Protein AF-A0A6V7L7Y7-F1 (afdb_monomer)

Structure (mmCIF, N/CA/C/O backbone):
data_AF-A0A6V7L7Y7-F1
#
_entry.id   AF-A0A6V7L7Y7-F1
#
loop_
_atom_site.group_PDB
_atom_site.id
_atom_site.type_symbol
_atom_site.label_atom_id
_atom_site.label_alt_id
_atom_site.label_comp_id
_atom_site.label_asym_id
_atom_site.label_entity_id
_atom_site.label_seq_id
_atom_site.pdbx_PDB_ins_code
_atom_site.Cartn_x
_atom_site.Cartn_y
_atom_site.Cartn_z
_atom_site.occupancy
_atom_site.B_iso_or_equiv
_atom_site.auth_seq_id
_atom_site.auth_comp_id
_atom_site.auth_asym_id
_atom_site.auth_atom_id
_atom_site.pdbx_PDB_model_num
ATOM 1 N N . LEU A 1 1 ? -17.760 -1.945 15.321 1.00 56.94 1 LEU A N 1
ATOM 2 C CA . LEU A 1 1 ? -17.376 -0.821 14.437 1.00 56.94 1 LEU A CA 1
ATOM 3 C C . LEU A 1 1 ? -16.344 -1.188 13.354 1.00 56.94 1 LEU A C 1
ATOM 5 O O . LEU A 1 1 ? -16.635 -0.850 12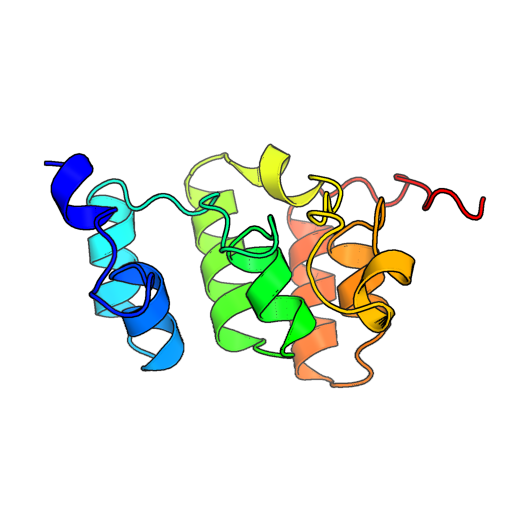.212 1.00 56.94 1 LEU A O 1
ATOM 9 N N . PRO A 1 2 ? -15.243 -1.937 13.598 1.00 63.50 2 PRO A N 1
ATOM 10 C CA . PRO A 1 2 ? -14.235 -2.204 12.548 1.00 63.50 2 PRO A CA 1
ATOM 11 C C . PRO A 1 2 ? -14.769 -3.000 11.343 1.00 63.50 2 PRO A C 1
ATOM 13 O O . PRO A 1 2 ? -14.318 -2.821 10.216 1.00 63.50 2 PRO A O 1
ATOM 16 N N . LYS A 1 3 ? -15.808 -3.826 11.545 1.00 71.56 3 LYS A N 1
ATOM 17 C CA . LYS A 1 3 ? -16.502 -4.543 10.458 1.00 71.56 3 LYS A CA 1
ATOM 18 C C . LYS A 1 3 ? -17.122 -3.620 9.399 1.00 71.56 3 LYS A C 1
ATOM 20 O O . LYS A 1 3 ? -17.201 -4.021 8.247 1.00 71.56 3 LYS A O 1
ATOM 25 N N . ALA A 1 4 ? -17.582 -2.427 9.783 1.00 81.19 4 ALA A N 1
ATOM 26 C CA . ALA A 1 4 ? -18.219 -1.494 8.852 1.00 81.19 4 ALA A CA 1
ATOM 27 C C . ALA A 1 4 ? -17.182 -0.708 8.036 1.00 81.19 4 ALA A C 1
ATOM 29 O O . ALA A 1 4 ? -17.361 -0.525 6.839 1.00 81.19 4 ALA A O 1
ATOM 30 N N . VAL A 1 5 ? -16.074 -0.300 8.666 1.00 87.00 5 VAL A N 1
ATOM 31 C CA . VAL A 1 5 ? -14.969 0.418 8.003 1.00 87.00 5 VAL A CA 1
ATOM 32 C C . VAL A 1 5 ? -14.278 -0.449 6.948 1.00 87.00 5 VAL A C 1
ATOM 34 O O . VAL A 1 5 ? -13.908 0.045 5.885 1.00 87.00 5 VAL A O 1
ATOM 37 N N . ASN A 1 6 ? -14.164 -1.750 7.219 1.00 86.75 6 ASN A N 1
ATOM 38 C CA . ASN A 1 6 ? -13.538 -2.721 6.320 1.00 86.75 6 ASN A CA 1
ATOM 39 C C . ASN A 1 6 ? -14.518 -3.395 5.352 1.00 86.75 6 ASN A C 1
ATOM 41 O O . ASN A 1 6 ? -14.133 -4.315 4.629 1.00 86.75 6 ASN A O 1
ATOM 45 N N . ALA A 1 7 ? -15.779 -2.953 5.328 1.00 87.94 7 ALA A N 1
ATOM 46 C CA . ALA A 1 7 ? -16.746 -3.430 4.355 1.00 87.94 7 ALA A CA 1
ATOM 47 C C . ALA A 1 7 ? -16.333 -3.019 2.934 1.00 87.94 7 ALA A C 1
ATOM 49 O O . ALA A 1 7 ? -15.746 -1.957 2.709 1.00 87.94 7 ALA A O 1
ATOM 50 N N . VAL A 1 8 ? -16.661 -3.879 1.974 1.00 88.00 8 VAL A N 1
ATOM 51 C CA . VAL A 1 8 ? -16.437 -3.625 0.552 1.00 88.00 8 VAL A CA 1
ATOM 52 C C . VAL A 1 8 ? -17.727 -3.167 -0.118 1.00 88.00 8 VAL A C 1
ATOM 54 O O . VAL A 1 8 ? -18.816 -3.623 0.233 1.00 88.00 8 VAL A O 1
ATOM 57 N N . ASP A 1 9 ? -17.607 -2.264 -1.088 1.00 87.25 9 ASP A N 1
ATOM 58 C CA . ASP A 1 9 ? -18.711 -1.883 -1.962 1.00 87.25 9 ASP A CA 1
ATOM 59 C C . ASP A 1 9 ? -19.070 -3.022 -2.937 1.00 87.25 9 ASP A C 1
ATOM 61 O O . ASP A 1 9 ? -18.424 -4.070 -2.999 1.00 87.25 9 ASP A O 1
ATOM 65 N N . HIS A 1 10 ? -20.093 -2.805 -3.762 1.00 86.50 10 HIS A N 1
ATOM 66 C CA . HIS A 1 10 ? -20.519 -3.760 -4.792 1.00 86.50 10 HIS A CA 1
ATOM 67 C C . HIS A 1 10 ? -19.458 -4.026 -5.884 1.00 86.50 10 HIS A C 1
ATOM 69 O O . HIS A 1 10 ? -19.663 -4.880 -6.743 1.00 86.50 10 HIS A O 1
ATOM 75 N N . LYS A 1 11 ? -18.343 -3.281 -5.895 1.00 81.12 11 LYS A N 1
ATOM 76 C CA . LYS A 1 11 ? -17.176 -3.500 -6.762 1.00 81.12 11 LYS A CA 1
ATOM 77 C C . LYS A 1 11 ? -16.015 -4.161 -6.010 1.00 81.12 11 LYS A C 1
ATOM 79 O O . LYS A 1 11 ? -14.924 -4.252 -6.566 1.00 81.12 11 LYS A O 1
ATOM 84 N N . GLY A 1 12 ? -16.223 -4.590 -4.765 1.00 83.50 12 GLY A N 1
ATOM 85 C CA . GLY A 1 12 ? -15.188 -5.192 -3.931 1.00 83.50 12 GLY A CA 1
ATOM 86 C C . GLY A 1 12 ? -14.193 -4.188 -3.344 1.00 83.50 12 GLY A C 1
ATOM 87 O O . GLY A 1 12 ? -13.140 -4.609 -2.877 1.00 83.50 12 GLY A O 1
ATOM 88 N N . ARG A 1 13 ? -14.489 -2.880 -3.371 1.00 84.38 13 ARG A N 1
ATOM 89 C CA . ARG A 1 13 ? -13.570 -1.831 -2.906 1.00 84.38 13 ARG A CA 1
ATOM 90 C C . ARG A 1 13 ? -13.876 -1.392 -1.489 1.00 84.38 13 ARG A C 1
ATOM 92 O O . ARG A 1 13 ? -15.033 -1.146 -1.155 1.00 84.38 13 ARG A O 1
ATOM 99 N N . ARG A 1 14 ? -12.841 -1.206 -0.679 1.00 90.06 14 ARG A N 1
ATOM 100 C CA . ARG A 1 14 ? -12.981 -0.720 0.705 1.00 90.06 14 ARG A CA 1
ATOM 101 C C . ARG A 1 14 ? -13.096 0.798 0.759 1.00 90.06 14 ARG A C 1
ATOM 103 O O . ARG A 1 14 ? -12.611 1.499 -0.130 1.00 90.06 14 ARG A O 1
ATOM 110 N N . ALA A 1 15 ? -13.666 1.323 1.842 1.00 90.88 15 ALA A N 1
ATOM 111 C CA . ALA A 1 15 ? -13.760 2.769 2.059 1.00 90.88 15 ALA A CA 1
ATOM 112 C C . ALA A 1 15 ? -12.385 3.461 1.960 1.00 90.88 15 ALA A C 1
ATOM 114 O O . ALA A 1 15 ? -12.262 4.510 1.326 1.00 90.88 15 ALA A O 1
ATOM 115 N N . LEU A 1 16 ? -11.340 2.830 2.509 1.00 91.00 16 LEU A N 1
ATOM 116 C CA . LEU A 1 16 ? -9.973 3.347 2.456 1.00 91.00 16 LEU A CA 1
ATOM 117 C C . LEU A 1 16 ? -9.436 3.431 1.018 1.00 91.00 16 LEU A C 1
ATOM 119 O O . LEU A 1 16 ? -8.880 4.453 0.629 1.00 91.00 16 LEU A O 1
ATOM 123 N N . GLU A 1 17 ? -9.667 2.407 0.193 1.00 88.88 17 GLU A N 1
ATOM 124 C CA . GLU A 1 17 ? -9.275 2.408 -1.226 1.00 88.88 17 GLU A CA 1
ATOM 125 C C . GLU A 1 17 ? -9.946 3.546 -2.001 1.00 88.88 17 GLU A C 1
ATOM 127 O O . GLU A 1 17 ? -9.326 4.184 -2.854 1.00 88.88 17 GLU A O 1
ATOM 132 N N . VAL A 1 18 ? -11.219 3.817 -1.701 1.00 89.94 18 VAL A N 1
ATOM 133 C CA . VAL A 1 18 ? -11.963 4.921 -2.317 1.00 89.94 18 VAL A CA 1
ATOM 134 C C . VAL A 1 18 ? -11.394 6.272 -1.881 1.00 89.94 18 VAL A C 1
ATOM 136 O O . VAL A 1 18 ? -11.219 7.146 -2.734 1.00 89.94 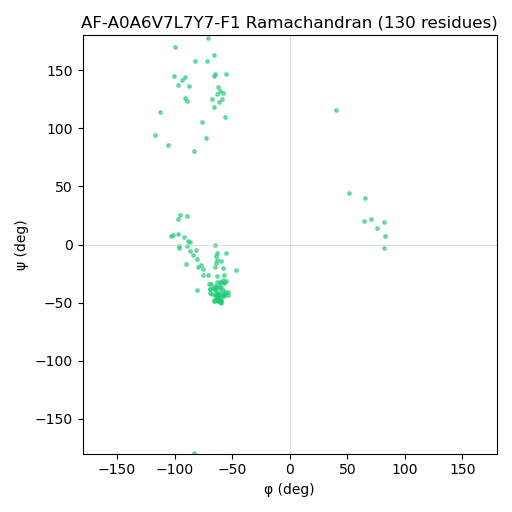18 VAL A O 1
ATOM 139 N N . ALA A 1 19 ? -11.058 6.443 -0.600 1.00 92.19 19 ALA A N 1
ATOM 140 C CA . ALA A 1 19 ? -10.441 7.666 -0.08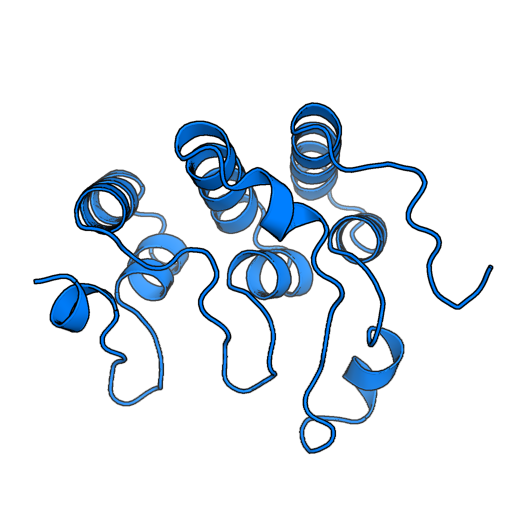4 1.00 92.19 19 ALA A CA 1
ATOM 141 C C . ALA A 1 19 ? -9.069 7.943 -0.725 1.00 92.19 19 ALA A C 1
ATOM 143 O O . ALA A 1 19 ? -8.822 9.062 -1.182 1.00 92.19 19 ALA A O 1
ATOM 144 N N . LEU A 1 20 ? -8.215 6.919 -0.844 1.00 91.50 20 LEU A N 1
ATOM 145 C CA . LEU A 1 20 ? -6.903 7.027 -1.493 1.00 91.50 20 LEU A CA 1
ATOM 146 C C . LEU A 1 20 ? -7.028 7.349 -2.982 1.00 91.50 20 LEU A C 1
ATOM 148 O O . LEU A 1 20 ? -6.404 8.295 -3.460 1.00 91.50 20 LEU A O 1
ATOM 152 N N . LYS A 1 21 ? -7.914 6.646 -3.701 1.00 88.62 21 LYS A N 1
ATOM 153 C CA . LYS A 1 21 ? -8.180 6.916 -5.122 1.00 88.62 21 LYS A CA 1
ATOM 154 C C . LYS A 1 21 ? -8.704 8.336 -5.355 1.00 88.62 21 LYS A C 1
ATOM 156 O O . LYS A 1 21 ? -8.442 8.929 -6.398 1.00 88.62 21 LYS A O 1
ATOM 161 N N . SER A 1 22 ? -9.446 8.870 -4.390 1.00 90.62 22 SER A N 1
ATOM 162 C CA . SER A 1 22 ? -9.998 10.225 -4.437 1.00 90.62 22 SER A CA 1
ATOM 163 C C . SER A 1 22 ? -9.021 11.284 -3.911 1.00 90.62 22 SER A C 1
ATOM 165 O O . SER A 1 22 ? -9.391 12.453 -3.856 1.00 90.62 22 SER A O 1
ATOM 167 N N . ARG A 1 23 ? -7.796 10.891 -3.516 1.00 92.44 23 ARG A N 1
ATOM 168 C CA . ARG A 1 23 ? -6.762 11.747 -2.910 1.00 92.44 23 ARG A CA 1
ATOM 169 C C . ARG A 1 23 ? -7.276 12.557 -1.715 1.00 92.44 23 ARG A C 1
ATOM 171 O O . ARG A 1 23 ? -7.008 13.749 -1.600 1.00 92.44 23 ARG A O 1
ATOM 178 N N . GLN A 1 24 ? -8.039 11.904 -0.835 1.00 93.81 24 GLN A N 1
ATOM 179 C CA . GLN A 1 24 ? -8.609 12.506 0.374 1.00 93.81 24 GLN A CA 1
ATOM 180 C C . GLN A 1 24 ? -7.853 12.027 1.625 1.00 93.81 24 GLN A C 1
ATOM 182 O O . GLN A 1 24 ? -8.287 11.068 2.271 1.00 93.81 24 GLN A O 1
ATOM 187 N N . PRO A 1 25 ? -6.739 12.683 2.007 1.00 90.75 25 PRO A N 1
ATOM 188 C CA . PRO A 1 25 ? -5.892 12.215 3.103 1.00 90.75 25 PRO A CA 1
ATOM 189 C C . PRO A 1 25 ? -6.606 12.302 4.452 1.00 90.75 25 PRO A C 1
ATOM 191 O O . PRO A 1 25 ? -6.457 11.408 5.274 1.00 90.75 25 PRO A O 1
ATOM 194 N N . SER A 1 26 ? -7.416 13.341 4.678 1.00 92.62 26 SER A N 1
ATOM 195 C CA . SER A 1 26 ? -8.170 13.505 5.926 1.00 92.62 26 SER A CA 1
ATOM 196 C C . SER A 1 26 ? -9.160 12.363 6.132 1.00 92.62 26 SER A C 1
ATOM 198 O O . SER A 1 26 ? -9.181 11.760 7.199 1.00 92.62 26 SER A O 1
ATOM 200 N N . LEU A 1 27 ? -9.916 12.005 5.086 1.00 92.38 27 LEU A N 1
ATOM 201 C CA . LEU A 1 27 ? -10.842 10.875 5.135 1.00 92.38 27 LEU A CA 1
ATOM 202 C C . LEU A 1 27 ? -10.092 9.555 5.341 1.00 92.38 27 LEU A C 1
ATOM 204 O O . LEU A 1 27 ? -10.501 8.738 6.160 1.00 92.38 27 LEU A O 1
ATOM 208 N N . ALA A 1 28 ? -8.980 9.355 4.629 1.00 92.50 28 ALA A N 1
ATOM 209 C CA . ALA A 1 28 ? -8.158 8.161 4.778 1.00 92.50 28 ALA A CA 1
ATOM 210 C C . ALA A 1 28 ? -7.598 8.021 6.206 1.00 92.50 28 ALA A C 1
ATOM 212 O O . ALA A 1 28 ? -7.663 6.931 6.768 1.00 92.50 28 ALA A O 1
ATOM 213 N N . ARG A 1 29 ? -7.127 9.113 6.826 1.00 91.12 29 ARG A N 1
ATOM 214 C CA . ARG A 1 29 ? -6.653 9.118 8.223 1.00 91.12 29 ARG A CA 1
ATOM 215 C C . ARG A 1 29 ? -7.767 8.753 9.187 1.00 91.12 29 ARG A C 1
ATOM 217 O O . ARG A 1 29 ? -7.589 7.837 9.977 1.00 91.12 29 ARG A O 1
ATOM 224 N N . THR A 1 30 ? -8.938 9.377 9.056 1.00 92.12 30 THR A N 1
ATOM 225 C CA . THR A 1 30 ? -10.094 9.043 9.898 1.00 92.12 30 THR A CA 1
ATOM 226 C C . THR A 1 30 ? -10.485 7.571 9.767 1.00 92.12 30 THR A C 1
ATOM 228 O O . THR A 1 30 ? -10.816 6.933 10.761 1.00 92.12 30 THR A O 1
ATOM 231 N N . LEU A 1 31 ? -10.420 6.993 8.564 1.00 91.19 31 LEU A N 1
ATOM 232 C CA . LEU A 1 31 ? -10.690 5.567 8.371 1.00 91.19 31 LEU A CA 1
ATOM 233 C C . LEU A 1 31 ? -9.652 4.689 9.086 1.00 91.19 31 LEU A C 1
ATOM 235 O O . LEU A 1 31 ? -10.037 3.731 9.754 1.00 91.19 31 LEU A O 1
ATOM 239 N N . VAL A 1 32 ? -8.363 5.029 8.998 1.00 90.31 32 VAL A N 1
ATOM 240 C CA . VAL A 1 32 ? -7.282 4.317 9.705 1.00 90.31 32 VAL A CA 1
ATOM 241 C C . VAL A 1 32 ? -7.431 4.430 11.224 1.00 90.31 32 VAL A C 1
ATOM 243 O O . VAL A 1 32 ? -7.350 3.415 11.910 1.00 90.31 32 VAL A O 1
ATOM 246 N N . GLU A 1 33 ? -7.760 5.613 11.749 1.00 89.56 33 GLU A N 1
ATOM 247 C CA . GLU A 1 33 ? -8.078 5.830 13.172 1.00 89.56 33 GLU A CA 1
ATOM 248 C C . GLU A 1 33 ? -9.239 4.939 13.646 1.00 89.56 33 GLU A C 1
ATOM 250 O O . GLU A 1 33 ? -9.250 4.461 14.779 1.00 89.56 33 GLU A O 1
ATOM 255 N N . HIS A 1 34 ? -10.196 4.652 12.759 1.00 90.12 34 HIS A N 1
ATOM 256 C CA . HIS A 1 34 ? -11.307 3.734 13.013 1.00 90.12 34 HIS A CA 1
ATOM 257 C C . HIS A 1 34 ? -10.986 2.270 12.651 1.00 90.12 34 HIS A C 1
ATOM 259 O O . HIS A 1 34 ? -11.904 1.476 12.420 1.00 90.12 34 HIS A O 1
ATOM 265 N N . GLN A 1 35 ? -9.702 1.894 12.652 1.00 88.12 35 GLN A N 1
ATOM 266 C CA . GLN A 1 35 ? -9.201 0.534 12.420 1.00 88.12 35 GLN A CA 1
ATOM 267 C C . GLN A 1 35 ? -9.471 0.008 11.000 1.00 88.12 35 GLN A C 1
ATOM 269 O O . GLN A 1 35 ? -9.814 -1.167 10.809 1.00 88.12 35 GLN A O 1
ATOM 274 N N . ALA A 1 36 ? -9.324 0.871 9.989 1.00 89.62 36 ALA A N 1
ATOM 275 C CA . ALA A 1 36 ? -9.246 0.409 8.608 1.00 89.62 36 ALA A CA 1
ATOM 276 C C . ALA A 1 36 ? -8.039 -0.513 8.414 1.00 89.62 36 ALA A C 1
ATOM 278 O O . ALA A 1 36 ? -6.920 -0.203 8.818 1.00 89.62 36 ALA A O 1
ATOM 279 N N . ASP A 1 37 ? -8.282 -1.647 7.771 1.00 87.06 37 ASP A N 1
ATOM 280 C CA . ASP A 1 37 ? -7.284 -2.666 7.504 1.00 87.06 37 ASP A CA 1
ATOM 281 C C . ASP A 1 37 ? -6.380 -2.223 6.346 1.00 87.06 37 ASP A C 1
ATOM 283 O O . ASP A 1 37 ? -6.770 -2.224 5.176 1.00 87.06 37 ASP A O 1
ATOM 287 N N . LEU A 1 38 ? -5.157 -1.826 6.697 1.00 86.94 38 LEU A N 1
ATOM 288 C CA . LEU A 1 38 ? -4.105 -1.438 5.756 1.00 86.94 38 LEU A CA 1
ATOM 289 C C . LEU A 1 38 ? -3.469 -2.642 5.052 1.00 86.94 38 LEU A C 1
ATOM 291 O O . LEU A 1 38 ? -2.881 -2.480 3.982 1.00 86.94 38 LEU A O 1
ATOM 295 N N . ASN A 1 39 ? -3.593 -3.842 5.627 1.00 84.31 39 ASN A N 1
ATOM 296 C CA . ASN A 1 39 ? -3.043 -5.073 5.065 1.00 84.31 39 ASN A CA 1
ATOM 297 C C . ASN A 1 39 ? -4.085 -5.879 4.273 1.00 84.31 39 ASN A C 1
ATOM 299 O O . ASN A 1 39 ? -3.854 -7.019 3.859 1.00 84.31 39 ASN A O 1
ATOM 303 N N . ALA A 1 40 ? -5.254 -5.290 4.047 1.00 84.44 40 ALA A N 1
ATOM 304 C CA . ALA A 1 40 ? -6.321 -5.966 3.354 1.00 84.44 40 ALA A CA 1
ATOM 305 C C . ALA A 1 40 ? -5.897 -6.322 1.921 1.00 84.44 40 ALA A C 1
ATOM 307 O O . ALA A 1 40 ? -5.319 -5.505 1.195 1.00 84.44 40 ALA A O 1
ATOM 308 N N . LYS A 1 41 ? -6.204 -7.556 1.514 1.00 85.00 41 LYS A N 1
ATOM 309 C CA . LYS A 1 41 ? -5.888 -8.059 0.175 1.00 85.00 41 LYS A CA 1
ATOM 310 C C . LYS A 1 41 ? -7.035 -7.813 -0.799 1.00 85.00 41 LYS A C 1
ATOM 312 O O . LYS A 1 41 ? -8.211 -7.854 -0.418 1.00 85.00 41 LYS A O 1
ATOM 317 N N . ASP A 1 42 ? -6.690 -7.519 -2.046 1.00 83.81 42 ASP A N 1
ATOM 318 C CA . ASP A 1 42 ? -7.629 -7.437 -3.161 1.00 83.81 42 ASP A CA 1
ATOM 319 C C . ASP A 1 42 ? -7.924 -8.833 -3.748 1.00 83.81 42 ASP A C 1
ATOM 321 O O . ASP A 1 42 ? -7.406 -9.851 -3.285 1.00 83.81 42 ASP A O 1
ATOM 325 N N . SER A 1 43 ? -8.765 -8.895 -4.783 1.00 81.88 43 SER A N 1
ATOM 326 C CA . SER A 1 43 ? -9.135 -10.146 -5.465 1.00 81.88 43 SER A CA 1
ATOM 327 C C . SER A 1 43 ? -7.974 -10.857 -6.173 1.00 81.88 43 SER A C 1
ATOM 329 O O . SER A 1 43 ? -8.137 -11.990 -6.619 1.00 81.88 43 SER A O 1
ATOM 331 N N . ARG A 1 44 ? -6.805 -10.217 -6.290 1.00 80.38 44 ARG A N 1
ATOM 332 C CA . ARG A 1 44 ? -5.579 -10.809 -6.842 1.00 80.38 44 ARG A CA 1
ATOM 333 C C . ARG A 1 44 ? -4.660 -11.346 -5.740 1.00 80.38 44 ARG A C 1
ATOM 335 O O . ARG A 1 44 ? -3.614 -11.902 -6.056 1.00 80.38 44 ARG A O 1
ATOM 342 N N . GLY A 1 45 ? -5.029 -11.175 -4.468 1.00 83.69 45 GLY A N 1
ATOM 343 C CA . GLY A 1 45 ? -4.199 -11.533 -3.317 1.00 83.69 45 GLY A CA 1
ATOM 344 C C . GLY A 1 45 ? -3.161 -10.469 -2.947 1.00 83.69 45 GLY A C 1
ATOM 345 O O . GLY A 1 45 ? -2.331 -10.712 -2.070 1.00 83.69 45 GLY A O 1
ATOM 346 N N . LEU A 1 46 ? -3.208 -9.290 -3.578 1.00 85.75 46 LEU A N 1
ATOM 347 C CA . LEU A 1 46 ? -2.267 -8.198 -3.333 1.00 85.75 46 LEU A CA 1
ATOM 348 C C . LEU A 1 46 ? -2.744 -7.323 -2.180 1.00 85.75 46 LEU A C 1
ATOM 350 O O . LEU A 1 46 ? -3.916 -6.953 -2.137 1.00 85.75 46 LEU A O 1
ATOM 354 N N . THR A 1 47 ? -1.837 -6.938 -1.285 1.00 88.75 47 THR A N 1
ATOM 355 C CA . THR A 1 47 ? -2.126 -5.937 -0.250 1.00 88.75 47 THR A CA 1
ATOM 356 C C . THR A 1 47 ? -2.379 -4.565 -0.875 1.00 88.75 47 THR A C 1
ATOM 358 O O . THR A 1 47 ? -2.010 -4.295 -2.026 1.00 88.75 47 THR A O 1
ATOM 361 N N . LEU A 1 48 ? -2.987 -3.662 -0.105 1.00 88.56 48 LEU A N 1
ATOM 362 C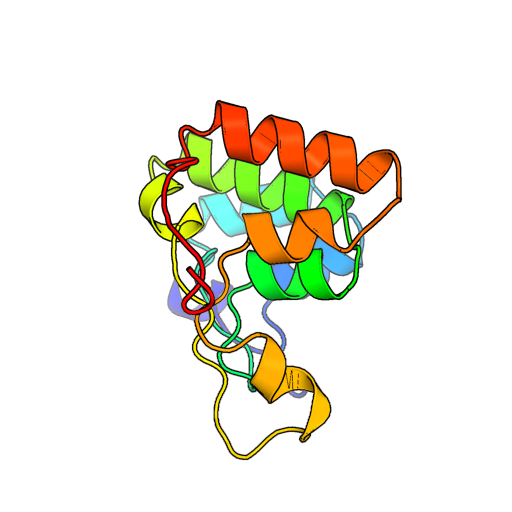 CA . LEU A 1 48 ? -3.268 -2.298 -0.544 1.00 88.56 48 LEU A CA 1
ATOM 363 C C . LEU A 1 48 ? -2.006 -1.575 -1.058 1.00 88.56 48 LEU A C 1
ATOM 365 O O . LEU A 1 48 ? -2.037 -0.967 -2.130 1.00 88.56 48 LEU A O 1
ATOM 369 N N . LEU A 1 49 ? -0.882 -1.714 -0.344 1.00 89.62 49 LEU A N 1
ATOM 370 C CA . LEU A 1 49 ? 0.413 -1.143 -0.731 1.00 89.62 49 LEU A CA 1
ATOM 371 C C . LEU A 1 49 ? 0.960 -1.766 -2.022 1.00 89.62 49 LEU A C 1
ATOM 373 O O . LEU A 1 49 ? 1.364 -1.046 -2.935 1.00 89.62 49 LEU A O 1
ATOM 377 N N . GLN A 1 50 ? 0.945 -3.098 -2.123 1.00 87.75 50 GLN A N 1
ATOM 378 C CA . GLN A 1 50 ? 1.408 -3.816 -3.315 1.00 87.75 50 GLN A CA 1
ATOM 379 C C . GLN A 1 50 ? 0.612 -3.392 -4.560 1.00 87.75 50 GLN A C 1
ATOM 381 O O . GLN A 1 50 ? 1.186 -3.149 -5.621 1.00 87.75 50 GLN A O 1
ATOM 386 N N . SER A 1 51 ? -0.709 -3.248 -4.421 1.00 88.06 51 SER A N 1
ATOM 387 C CA . SER A 1 51 ? -1.606 -2.789 -5.485 1.00 88.06 51 SER A CA 1
ATOM 388 C C . SER A 1 51 ? -1.327 -1.340 -5.901 1.00 88.06 51 SER A C 1
ATOM 390 O O . SER A 1 51 ? -1.366 -1.044 -7.097 1.00 88.06 51 SER A O 1
ATOM 392 N N . ALA A 1 52 ? -1.027 -0.449 -4.947 1.00 89.88 52 ALA A N 1
ATOM 393 C CA . ALA A 1 52 ? -0.669 0.944 -5.218 1.00 89.88 52 ALA A CA 1
ATOM 394 C C . ALA A 1 52 ? 0.648 1.049 -6.001 1.00 89.88 52 ALA A C 1
ATOM 396 O O . ALA A 1 52 ? 0.679 1.684 -7.055 1.00 89.88 52 ALA A O 1
ATOM 397 N N . ILE A 1 53 ? 1.697 0.350 -5.553 1.00 89.56 53 ILE A N 1
ATOM 398 C CA . ILE A 1 53 ? 3.000 0.338 -6.233 1.00 89.56 53 ILE A CA 1
ATOM 399 C C . ILE A 1 53 ? 2.863 -0.248 -7.635 1.00 89.56 53 ILE A C 1
ATOM 401 O O . ILE A 1 53 ? 3.292 0.386 -8.586 1.00 89.56 53 ILE A O 1
ATOM 405 N N . LEU A 1 54 ? 2.185 -1.392 -7.796 1.00 86.31 54 LEU A N 1
ATOM 406 C CA . LEU A 1 54 ? 1.988 -2.021 -9.108 1.00 86.31 54 LEU A CA 1
ATOM 407 C C . LEU A 1 54 ? 1.284 -1.088 -10.116 1.00 86.31 54 LEU A C 1
ATOM 409 O O . LEU A 1 54 ? 1.514 -1.184 -11.319 1.00 86.31 54 LEU A O 1
ATOM 413 N N . LYS A 1 55 ? 0.420 -0.187 -9.633 1.00 86.88 55 LYS A N 1
ATOM 414 C CA . LYS A 1 55 ? -0.275 0.821 -10.450 1.00 86.88 55 LYS A CA 1
ATOM 415 C C . LYS A 1 55 ? 0.530 2.113 -10.641 1.00 86.88 55 LYS A C 1
ATOM 417 O O . LYS A 1 55 ? 0.080 2.977 -11.388 1.00 86.88 55 LYS A O 1
ATOM 422 N N . GLY A 1 56 ? 1.680 2.259 -9.981 1.00 89.44 56 GLY A N 1
ATOM 423 C CA . GLY A 1 56 ? 2.465 3.494 -9.951 1.00 89.44 56 GLY A CA 1
ATOM 424 C C . GLY A 1 56 ? 1.812 4.624 -9.146 1.00 89.44 56 GLY A C 1
ATOM 425 O O . GLY A 1 56 ? 2.106 5.792 -9.388 1.00 89.44 56 GLY A O 1
ATOM 426 N N . ASP A 1 57 ? 0.901 4.306 -8.223 1.00 91.75 57 ASP A N 1
ATOM 427 C CA . ASP A 1 57 ? 0.213 5.289 -7.383 1.00 91.75 57 ASP A CA 1
ATOM 428 C C . ASP A 1 57 ? 1.083 5.657 -6.175 1.00 91.75 57 ASP A C 1
ATOM 430 O O . ASP A 1 57 ? 0.923 5.128 -5.070 1.00 91.75 57 ASP A O 1
ATOM 434 N N . SER A 1 58 ? 2.040 6.558 -6.412 1.00 92.56 58 SER A N 1
ATOM 435 C CA . SER A 1 58 ? 2.971 7.054 -5.395 1.00 92.56 58 SER A CA 1
ATOM 436 C C . SER A 1 58 ? 2.248 7.656 -4.194 1.00 92.56 58 SER A C 1
ATOM 438 O O . SER A 1 58 ? 2.593 7.351 -3.061 1.00 92.56 58 SER A O 1
ATOM 440 N N . TYR A 1 59 ? 1.190 8.432 -4.424 1.00 92.69 59 TYR A N 1
ATOM 441 C CA . TYR A 1 59 ? 0.422 9.072 -3.358 1.00 92.69 59 TYR A CA 1
ATOM 442 C C . TYR A 1 59 ? -0.204 8.054 -2.401 1.00 92.69 59 TYR A C 1
ATOM 444 O O . TYR A 1 59 ? -0.053 8.171 -1.184 1.00 92.69 59 TYR A O 1
ATOM 452 N N . ALA A 1 60 ? -0.894 7.044 -2.942 1.00 92.06 60 ALA A N 1
ATOM 453 C CA . ALA A 1 60 ? -1.467 5.993 -2.113 1.00 92.06 60 ALA A CA 1
ATOM 454 C C . ALA A 1 60 ? -0.365 5.213 -1.380 1.00 92.06 60 ALA A C 1
ATOM 456 O O . ALA A 1 60 ? -0.505 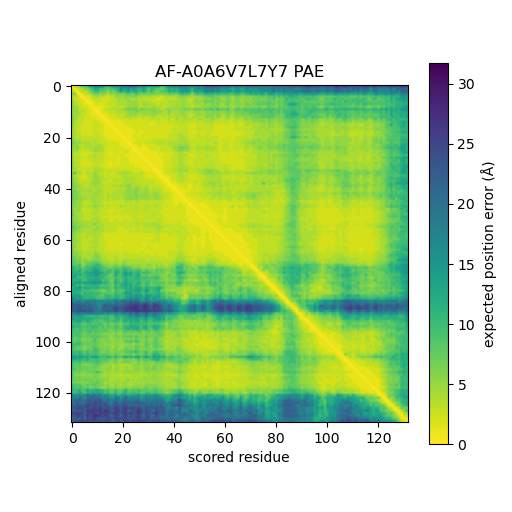4.944 -0.189 1.00 92.06 60 ALA A O 1
ATOM 457 N N . ALA A 1 61 ? 0.739 4.894 -2.063 1.00 91.62 61 ALA A N 1
ATOM 458 C CA . ALA A 1 61 ? 1.856 4.168 -1.468 1.00 91.62 61 ALA A CA 1
ATOM 459 C C . ALA A 1 61 ? 2.504 4.935 -0.302 1.00 91.62 61 ALA A C 1
ATOM 461 O O . ALA A 1 61 ? 2.668 4.361 0.771 1.00 91.62 61 ALA A O 1
ATOM 462 N N . GLU A 1 62 ? 2.817 6.223 -0.473 1.00 91.19 62 GLU A N 1
ATOM 463 C CA . GLU A 1 62 ? 3.399 7.059 0.587 1.00 91.19 62 GLU A CA 1
ATOM 464 C C . GLU A 1 62 ? 2.493 7.140 1.810 1.00 91.19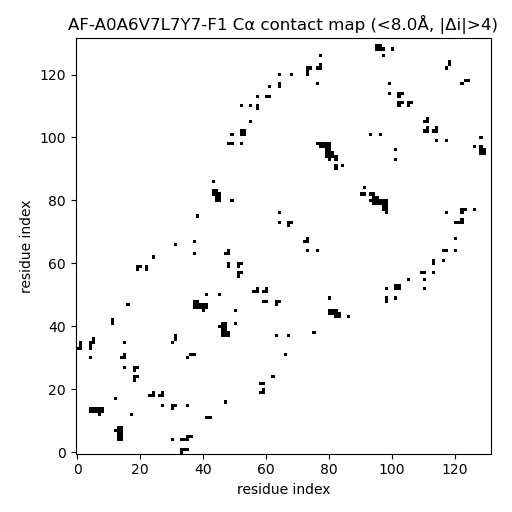 62 GLU A C 1
ATOM 466 O O . GLU A 1 62 ? 2.966 6.965 2.933 1.00 91.19 62 GLU A O 1
ATOM 471 N N . PHE A 1 63 ? 1.194 7.358 1.590 1.00 92.56 63 PHE A N 1
ATOM 472 C CA . PHE A 1 63 ? 0.223 7.412 2.673 1.00 92.56 63 PHE A CA 1
ATOM 473 C C . PHE A 1 63 ? 0.192 6.095 3.452 1.00 92.56 63 PHE A C 1
ATOM 475 O O . PHE A 1 63 ? 0.250 6.095 4.677 1.00 92.56 63 PHE A O 1
ATOM 482 N N . ILE A 1 64 ? 0.112 4.959 2.753 1.00 90.62 64 ILE A N 1
ATOM 483 C CA . ILE A 1 64 ? 0.039 3.645 3.399 1.00 90.62 64 ILE A CA 1
ATOM 484 C C . ILE A 1 64 ? 1.315 3.359 4.195 1.00 90.62 64 ILE A C 1
ATOM 486 O O . ILE A 1 64 ? 1.211 2.868 5.314 1.00 90.62 64 ILE A O 1
ATOM 490 N N . ILE A 1 65 ? 2.495 3.693 3.660 1.00 88.69 65 ILE A N 1
ATOM 491 C CA . ILE A 1 65 ? 3.773 3.528 4.371 1.00 88.69 65 ILE A CA 1
ATOM 492 C C . ILE A 1 65 ? 3.772 4.346 5.661 1.00 88.69 65 ILE A C 1
ATOM 494 O O . ILE A 1 65 ? 4.009 3.781 6.723 1.00 88.69 65 ILE A O 1
ATOM 498 N N . GLU A 1 66 ? 3.415 5.631 5.587 1.00 89.19 66 GLU A N 1
ATOM 499 C CA . GLU A 1 66 ? 3.341 6.510 6.760 1.00 89.19 66 GLU A CA 1
ATOM 500 C C . GLU A 1 66 ? 2.382 5.941 7.820 1.00 89.19 66 GLU A C 1
ATOM 502 O O . GLU A 1 66 ? 2.696 5.902 9.008 1.00 89.19 66 GLU A O 1
ATOM 507 N N . GLN A 1 67 ? 1.208 5.455 7.406 1.00 89.81 67 GLN A N 1
ATOM 508 C CA . GLN A 1 67 ? 0.249 4.873 8.345 1.00 89.81 67 GLN A CA 1
ATOM 509 C C . GLN A 1 67 ? 0.718 3.530 8.924 1.00 89.81 67 GLN A C 1
ATOM 511 O O . GLN A 1 67 ? 0.417 3.241 10.081 1.00 89.81 67 GLN A O 1
ATOM 516 N N . LEU A 1 68 ? 1.445 2.705 8.166 1.00 86.06 68 LEU A N 1
ATOM 517 C CA . LEU A 1 68 ? 2.011 1.450 8.669 1.00 86.06 68 LEU A CA 1
ATOM 518 C C . LEU A 1 68 ? 3.135 1.705 9.679 1.00 86.06 68 LEU A C 1
ATOM 520 O O . LEU A 1 68 ? 3.154 1.051 10.719 1.00 86.06 68 LEU A O 1
ATOM 524 N N . GLU A 1 69 ? 4.010 2.679 9.419 1.00 84.69 69 GLU A N 1
ATOM 525 C CA . GLU A 1 69 ? 5.048 3.119 10.362 1.00 84.69 69 GLU A CA 1
ATOM 526 C C . GLU A 1 69 ? 4.424 3.637 11.664 1.00 84.69 69 GLU A C 1
ATOM 528 O O . GLU A 1 69 ? 4.791 3.190 12.751 1.00 84.69 69 GLU A O 1
ATOM 533 N N . ASN A 1 70 ? 3.412 4.505 11.559 1.00 85.50 70 ASN A N 1
ATOM 534 C CA . ASN A 1 70 ? 2.717 5.072 12.718 1.00 85.50 70 ASN A CA 1
ATOM 535 C C . ASN A 1 70 ? 1.997 4.012 13.567 1.00 85.50 70 ASN A C 1
ATOM 537 O O . ASN A 1 70 ? 1.905 4.157 14.783 1.00 85.50 70 ASN A O 1
ATOM 541 N N . ASN A 1 71 ? 1.494 2.942 12.941 1.00 81.75 71 ASN A N 1
ATOM 542 C CA . ASN A 1 71 ? 0.837 1.830 13.635 1.00 81.75 71 ASN A CA 1
ATOM 543 C C . ASN A 1 71 ? 1.814 0.724 14.083 1.00 81.75 71 ASN A C 1
ATOM 545 O O . ASN A 1 71 ? 1.368 -0.297 14.606 1.00 81.75 71 ASN A O 1
ATOM 549 N N . GLY A 1 72 ? 3.129 0.879 13.868 1.00 78.44 72 GLY A N 1
ATOM 550 C CA . GLY A 1 72 ? 4.128 -0.151 14.185 1.00 78.44 72 GLY A CA 1
ATOM 551 C C . GLY A 1 72 ? 3.974 -1.439 13.362 1.00 78.44 72 GLY A C 1
ATOM 552 O O . GLY A 1 72 ? 4.454 -2.499 13.757 1.00 78.44 72 GLY A O 1
ATOM 553 N N . ALA A 1 73 ? 3.293 -1.362 12.219 1.00 75.62 73 ALA A N 1
ATOM 554 C CA . ALA A 1 73 ? 2.929 -2.483 11.359 1.00 75.62 73 ALA A CA 1
ATOM 555 C C . ALA A 1 73 ? 3.917 -2.685 10.191 1.00 75.62 73 ALA A C 1
ATOM 557 O O . ALA A 1 73 ? 3.580 -3.319 9.188 1.00 75.62 73 ALA A O 1
ATOM 558 N N . SER A 1 74 ? 5.151 -2.180 10.320 1.00 71.62 74 SER A N 1
ATOM 559 C CA . SER A 1 74 ? 6.200 -2.234 9.286 1.00 71.62 74 SER A CA 1
ATOM 560 C C . SER A 1 74 ? 6.562 -3.654 8.837 1.00 71.62 74 SER A C 1
ATOM 562 O O . SER A 1 74 ? 7.059 -3.835 7.730 1.00 71.62 74 SER A O 1
ATOM 564 N N . GLN A 1 75 ? 6.251 -4.678 9.639 1.00 71.69 75 GLN A N 1
ATOM 565 C CA . GLN A 1 75 ? 6.409 -6.090 9.267 1.00 71.69 75 GLN A CA 1
ATOM 566 C C . GLN A 1 75 ? 5.638 -6.483 7.994 1.00 71.69 75 GLN A C 1
ATOM 568 O O . GLN A 1 75 ? 6.048 -7.398 7.296 1.00 71.69 75 GLN A O 1
ATOM 573 N N . HIS A 1 76 ? 4.545 -5.786 7.661 1.00 72.00 76 HIS A N 1
ATOM 574 C CA . HIS A 1 76 ? 3.760 -6.067 6.452 1.00 72.00 76 HIS A CA 1
ATOM 575 C C . HIS A 1 76 ? 4.370 -5.472 5.183 1.00 72.00 76 HIS A C 1
ATOM 577 O O . HIS A 1 76 ? 3.972 -5.813 4.070 1.00 72.00 76 HIS A O 1
ATOM 583 N N . LEU A 1 77 ? 5.355 -4.586 5.328 1.00 70.88 77 LEU A N 1
ATOM 584 C CA . LEU A 1 77 ? 6.062 -4.013 4.192 1.00 70.88 77 LEU A CA 1
ATOM 585 C C . LEU A 1 77 ? 6.980 -5.043 3.514 1.00 70.88 77 LEU A C 1
ATOM 587 O O . LEU A 1 77 ? 7.247 -4.929 2.322 1.00 70.88 77 LEU A O 1
ATOM 591 N N . SER A 1 78 ? 7.447 -6.059 4.241 1.00 69.94 78 SER A N 1
ATOM 592 C CA . SER A 1 78 ? 8.282 -7.140 3.704 1.00 69.94 78 SER A CA 1
ATOM 593 C C . SER A 1 78 ? 7.479 -8.330 3.165 1.00 69.94 78 SER A C 1
ATOM 595 O O . SER A 1 78 ? 8.080 -9.266 2.631 1.00 69.94 78 SER A O 1
ATOM 597 N N . ASP A 1 79 ? 6.143 -8.291 3.246 1.00 76.50 79 ASP A N 1
ATOM 598 C CA . ASP A 1 79 ? 5.287 -9.386 2.795 1.00 76.50 79 ASP A CA 1
ATOM 599 C C . ASP A 1 79 ? 5.512 -9.678 1.302 1.00 76.50 79 ASP A C 1
ATOM 601 O O . ASP A 1 79 ? 5.401 -8.807 0.427 1.00 76.50 79 ASP A O 1
ATOM 605 N N . GLN A 1 80 ? 5.820 -10.944 1.007 1.00 76.94 80 GLN A N 1
ATOM 606 C CA . GLN A 1 80 ? 5.954 -11.420 -0.363 1.00 76.94 80 GLN A CA 1
ATOM 607 C C . GLN A 1 80 ? 4.605 -11.370 -1.080 1.00 76.94 80 GLN A C 1
ATOM 609 O O . GLN A 1 80 ? 3.540 -11.634 -0.512 1.00 76.94 80 GLN A O 1
ATOM 614 N N . LEU A 1 81 ? 4.662 -11.066 -2.371 1.00 77.88 81 LEU A N 1
ATOM 615 C CA . LEU A 1 81 ? 3.514 -11.140 -3.261 1.00 77.88 81 LEU A CA 1
ATOM 616 C C . LEU A 1 81 ? 3.089 -12.603 -3.387 1.00 77.88 81 LEU A C 1
ATOM 618 O O . LEU A 1 81 ? 3.865 -13.431 -3.864 1.00 77.88 81 LEU A O 1
ATOM 622 N N . ASN A 1 82 ?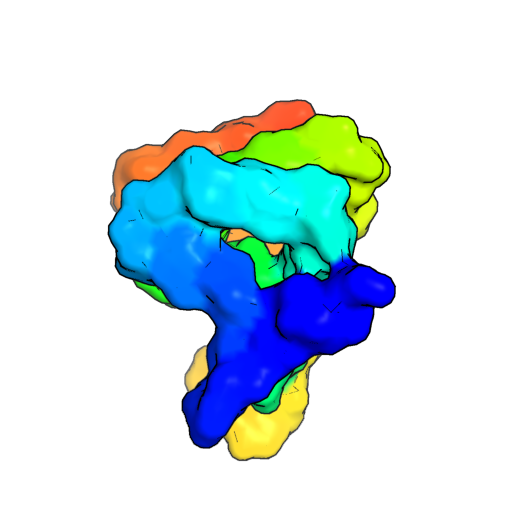 1.863 -12.908 -2.969 1.00 76.62 82 ASN A N 1
ATOM 623 C CA . ASN A 1 82 ? 1.237 -14.209 -3.176 1.00 76.62 82 ASN A CA 1
ATOM 624 C C . ASN A 1 82 ? 0.010 -14.010 -4.065 1.00 76.62 82 ASN A C 1
ATOM 626 O O . ASN A 1 82 ? -1.056 -13.617 -3.587 1.00 76.62 82 ASN A O 1
ATOM 630 N N . ILE A 1 83 ? 0.211 -14.189 -5.367 1.00 75.44 83 ILE A N 1
ATOM 631 C CA . ILE A 1 83 ? -0.799 -13.891 -6.382 1.00 75.44 83 ILE A CA 1
ATOM 632 C C . ILE A 1 83 ? -1.615 -15.154 -6.629 1.00 75.44 83 ILE A C 1
ATOM 634 O O . ILE A 1 83 ? -1.051 -16.207 -6.927 1.00 75.44 83 ILE A O 1
ATOM 638 N N . CYS A 1 84 ? -2.940 -15.053 -6.518 1.00 70.31 84 CYS A N 1
ATOM 639 C CA . CYS A 1 84 ? -3.828 -16.175 -6.813 1.00 70.31 84 CYS A CA 1
ATOM 640 C C . CYS A 1 84 ? -3.700 -16.574 -8.294 1.00 70.31 84 CYS A C 1
ATOM 642 O O . CYS A 1 84 ? -3.789 -15.722 -9.179 1.00 70.31 84 CYS A O 1
ATOM 644 N N . GLU A 1 85 ? -3.484 -17.868 -8.557 1.00 58.31 85 GLU A N 1
ATOM 645 C CA . GLU A 1 85 ? -3.069 -18.398 -9.867 1.00 58.31 85 GLU A CA 1
ATOM 646 C C . GLU A 1 85 ? -4.078 -18.191 -11.009 1.00 58.31 85 GLU A C 1
ATOM 648 O O . GLU A 1 85 ? -3.694 -18.336 -12.173 1.00 58.31 85 GLU A O 1
ATOM 653 N N . ASP A 1 86 ? -5.317 -17.819 -10.680 1.00 59.31 86 ASP A N 1
ATOM 654 C CA . ASP A 1 86 ? -6.446 -17.689 -11.608 1.00 59.31 86 ASP A CA 1
ATOM 655 C C . ASP A 1 86 ? -6.504 -16.342 -12.353 1.00 59.31 86 ASP A C 1
ATOM 657 O O . ASP A 1 86 ? -7.305 -16.185 -13.274 1.00 59.31 86 ASP A O 1
ATOM 661 N N . ASN A 1 87 ? -5.673 -15.357 -11.985 1.00 53.50 87 ASN A N 1
ATOM 662 C CA . ASN A 1 87 ? -5.705 -14.013 -12.573 1.00 53.50 87 ASN A CA 1
ATOM 663 C C . ASN A 1 87 ? -4.440 -13.709 -13.396 1.00 53.50 87 ASN A C 1
ATOM 665 O O . ASN A 1 87 ? -3.350 -13.593 -12.846 1.00 53.50 87 ASN A O 1
ATOM 669 N N . GLU A 1 88 ? -4.633 -13.557 -14.711 1.00 55.44 88 GLU A N 1
ATOM 670 C CA . GLU A 1 88 ? -3.701 -13.091 -15.753 1.00 55.44 88 GLU A CA 1
ATOM 671 C C . GLU A 1 88 ? -2.233 -13.568 -15.681 1.00 55.44 88 GLU A C 1
ATOM 673 O O . GLU A 1 88 ? -1.419 -13.163 -14.849 1.00 55.44 88 GLU A O 1
ATOM 678 N N . SER A 1 89 ? -1.841 -14.333 -16.702 1.00 61.38 89 SER A N 1
ATOM 679 C CA . SER A 1 89 ? -0.500 -14.880 -16.959 1.00 61.38 89 SER A CA 1
ATOM 680 C C . SER A 1 89 ? 0.675 -13.896 -16.817 1.00 61.38 89 SER A C 1
ATOM 682 O O . SER A 1 89 ? 1.798 -14.330 -16.569 1.00 61.38 89 SER A O 1
ATOM 684 N N . SER A 1 90 ? 0.449 -12.584 -16.925 1.00 65.88 90 SER A N 1
ATOM 685 C CA . SER A 1 90 ? 1.492 -11.554 -16.818 1.00 65.88 90 SER A CA 1
ATOM 686 C C . SER A 1 90 ? 1.892 -11.210 -15.382 1.00 65.88 90 SER A C 1
ATOM 688 O O . SER A 1 90 ? 2.979 -10.663 -15.178 1.00 65.88 90 SER A O 1
ATOM 690 N N . LEU A 1 91 ? 1.056 -11.518 -14.382 1.00 68.25 91 LEU A N 1
ATOM 691 C CA . LEU A 1 91 ? 1.361 -11.205 -12.985 1.00 68.25 91 LEU A CA 1
ATOM 692 C C . LEU A 1 91 ? 2.125 -12.324 -12.261 1.00 68.25 91 LEU A C 1
ATOM 694 O O . LEU A 1 91 ? 2.792 -12.051 -11.265 1.00 68.25 91 LEU A O 1
ATOM 698 N N . ARG A 1 92 ? 2.144 -13.553 -12.803 1.00 71.81 92 ARG A N 1
ATOM 699 C CA . ARG A 1 92 ? 2.900 -14.689 -12.233 1.00 71.81 92 ARG A CA 1
ATOM 700 C C . ARG A 1 92 ? 4.390 -14.403 -12.046 1.00 71.81 92 ARG A C 1
ATOM 702 O O . ARG A 1 92 ? 4.981 -14.897 -11.093 1.00 71.81 92 ARG A O 1
ATOM 709 N N . GLN A 1 93 ? 4.985 -13.575 -12.906 1.00 76.69 93 GLN A N 1
ATOM 710 C CA . GLN A 1 93 ? 6.399 -13.192 -12.794 1.00 76.69 93 GLN A CA 1
ATOM 711 C C . GLN A 1 93 ? 6.725 -12.390 -11.524 1.00 76.69 93 GLN A C 1
ATOM 713 O O . GLN A 1 93 ? 7.894 -12.227 -11.194 1.00 76.69 93 GLN A O 1
ATOM 718 N N . TYR A 1 94 ? 5.708 -11.849 -10.848 1.00 76.56 94 TYR A N 1
ATOM 719 C CA . TYR A 1 94 ? 5.854 -11.091 -9.607 1.00 76.56 94 TYR A CA 1
ATOM 720 C C . TYR A 1 94 ? 5.613 -11.948 -8.364 1.00 76.56 94 TYR A C 1
ATOM 722 O O . TYR A 1 94 ? 5.718 -11.441 -7.250 1.00 76.56 94 TYR A O 1
ATOM 730 N N . ASN A 1 95 ? 5.275 -13.230 -8.525 1.00 79.25 95 ASN A N 1
ATOM 731 C CA . ASN A 1 95 ? 5.003 -14.105 -7.396 1.00 79.25 95 ASN A CA 1
ATOM 732 C C . ASN A 1 95 ? 6.290 -14.349 -6.590 1.00 79.25 95 ASN A C 1
ATOM 734 O O . ASN A 1 95 ? 7.301 -14.791 -7.133 1.00 79.25 95 ASN A O 1
ATOM 738 N N . GLY A 1 96 ? 6.259 -14.068 -5.289 1.00 76.25 96 GLY A N 1
ATOM 739 C CA . GLY A 1 96 ? 7.437 -14.095 -4.419 1.00 76.25 96 GLY A CA 1
ATOM 740 C C . GLY A 1 96 ? 8.318 -12.841 -4.469 1.00 76.25 96 GLY A C 1
ATOM 741 O O . GLY A 1 96 ? 9.266 -12.761 -3.694 1.00 76.25 96 GLY A O 1
ATOM 742 N N . CYS A 1 97 ? 8.022 -11.851 -5.321 1.00 81.56 97 CYS A N 1
ATOM 743 C CA . CYS A 1 97 ? 8.688 -10.551 -5.242 1.00 81.56 97 CYS A CA 1
ATOM 744 C C . CYS A 1 97 ? 8.201 -9.774 -4.000 1.00 81.56 97 CYS A C 1
ATOM 746 O O . CYS A 1 97 ? 7.110 -10.011 -3.478 1.00 81.56 97 CYS A O 1
ATOM 748 N N . THR A 1 98 ? 9.006 -8.822 -3.534 1.00 84.06 98 THR A N 1
ATOM 749 C CA . THR A 1 98 ? 8.624 -7.880 -2.464 1.00 84.06 98 THR A CA 1
ATOM 750 C C . THR A 1 98 ? 8.194 -6.535 -3.054 1.00 84.06 98 THR A C 1
ATOM 752 O O . THR A 1 98 ? 8.414 -6.261 -4.238 1.00 84.06 98 THR A O 1
ATOM 755 N N . VAL A 1 99 ? 7.625 -5.652 -2.228 1.00 83.38 99 VAL A N 1
ATOM 756 C CA . VAL A 1 99 ? 7.279 -4.276 -2.639 1.00 83.38 99 VAL A CA 1
ATOM 757 C C . VAL A 1 99 ? 8.486 -3.490 -3.162 1.00 83.38 99 VAL A C 1
ATOM 759 O O . VAL A 1 99 ? 8.334 -2.692 -4.083 1.00 83.38 99 VAL A O 1
ATOM 762 N N . LEU A 1 100 ? 9.689 -3.761 -2.642 1.00 82.94 100 LEU A N 1
ATOM 763 C CA . LEU A 1 100 ? 10.926 -3.113 -3.083 1.00 82.94 100 LEU A CA 1
ATOM 764 C C . LEU A 1 100 ? 11.315 -3.547 -4.508 1.00 82.94 100 LEU A C 1
ATOM 766 O O . LEU A 1 100 ? 11.720 -2.721 -5.320 1.00 82.94 100 LEU A O 1
ATOM 770 N N . HIS A 1 101 ? 11.109 -4.822 -4.853 1.00 81.88 101 HIS A N 1
ATOM 771 C CA . HIS A 1 101 ? 11.303 -5.307 -6.224 1.00 81.88 101 HIS A CA 1
ATOM 772 C C . HIS A 1 101 ? 10.315 -4.667 -7.204 1.00 81.88 101 HIS A C 1
ATOM 774 O O . HIS A 1 101 ? 10.687 -4.355 -8.335 1.00 81.88 101 HIS A O 1
ATOM 780 N N . LEU A 1 102 ? 9.059 -4.470 -6.783 1.00 82.31 102 LEU A N 1
ATOM 781 C CA . LEU A 1 102 ? 8.059 -3.798 -7.612 1.00 82.31 102 LEU A CA 1
ATOM 782 C C . LEU A 1 102 ? 8.422 -2.334 -7.836 1.00 82.31 102 LEU A C 1
ATOM 784 O O . LEU A 1 102 ? 8.434 -1.893 -8.980 1.00 82.31 102 LEU A O 1
ATOM 788 N N . VAL A 1 103 ? 8.765 -1.601 -6.771 1.00 86.44 103 VAL A N 1
ATOM 789 C CA . VAL A 1 103 ? 9.084 -0.171 -6.870 1.00 86.44 103 VAL A CA 1
ATOM 790 C C . VAL A 1 103 ? 10.296 0.065 -7.776 1.00 86.44 103 VAL A C 1
ATOM 792 O O . VAL A 1 103 ? 10.285 1.001 -8.566 1.00 86.44 103 VAL A O 1
ATOM 795 N N . ALA A 1 104 ? 11.283 -0.839 -7.752 1.00 84.12 104 ALA A N 1
ATOM 796 C CA . ALA A 1 104 ? 12.467 -0.777 -8.607 1.00 84.12 104 ALA A CA 1
ATOM 797 C C . ALA A 1 104 ? 12.160 -0.942 -10.108 1.00 84.12 104 ALA A C 1
ATOM 799 O O . ALA A 1 104 ? 12.973 -0.550 -10.943 1.00 84.12 104 ALA A O 1
ATOM 800 N N . LYS A 1 105 ? 10.996 -1.497 -10.480 1.00 82.69 105 LYS A N 1
ATOM 801 C CA . LYS A 1 105 ? 10.558 -1.529 -11.885 1.00 82.69 105 LYS A CA 1
ATOM 802 C C . LYS A 1 105 ? 10.009 -0.189 -12.374 1.00 82.69 105 LYS A C 1
ATOM 804 O O . LYS A 1 105 ? 9.915 0.009 -13.585 1.00 82.69 105 LYS A O 1
ATOM 809 N N . HIS A 1 106 ? 9.638 0.718 -11.473 1.00 84.81 106 HIS A N 1
ATOM 810 C CA . HIS A 1 106 ? 9.180 2.051 -11.842 1.00 84.81 106 HIS A CA 1
ATOM 811 C C . HIS A 1 106 ? 10.377 3.000 -11.931 1.00 84.81 106 HIS A C 1
ATOM 813 O O . HIS A 1 106 ? 11.099 3.195 -10.962 1.00 84.81 106 HIS A O 1
ATOM 819 N N . ASN A 1 107 ? 10.561 3.637 -13.088 1.00 80.38 107 ASN A N 1
ATOM 820 C CA . ASN A 1 107 ? 11.606 4.647 -13.296 1.00 80.38 107 ASN A CA 1
ATOM 821 C C . ASN A 1 107 ? 11.080 6.083 -13.094 1.00 80.38 107 ASN A C 1
ATOM 823 O O . ASN A 1 107 ? 11.562 7.026 -13.718 1.00 80.38 107 ASN A O 1
ATOM 827 N N . THR A 1 108 ? 10.019 6.255 -12.299 1.00 87.06 108 THR A N 1
ATOM 828 C CA . THR A 1 108 ? 9.430 7.575 -12.044 1.00 87.06 108 THR A CA 1
ATOM 829 C C . THR A 1 108 ? 10.023 8.194 -10.779 1.00 87.06 108 THR A C 1
ATOM 831 O O . THR A 1 108 ? 10.230 7.480 -9.794 1.00 87.06 108 THR A O 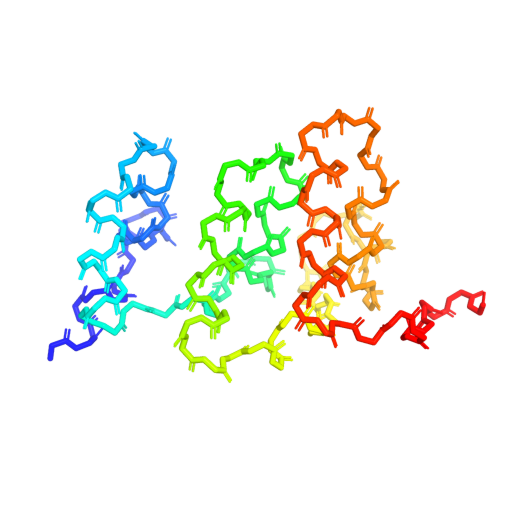1
ATOM 834 N N . PRO A 1 109 ? 10.276 9.516 -10.761 1.00 87.06 109 PRO A N 1
ATOM 835 C CA . PRO A 1 109 ? 10.879 10.185 -9.605 1.00 87.06 109 PRO A CA 1
ATOM 836 C C . PRO A 1 109 ? 10.026 10.031 -8.339 1.00 87.06 109 PRO A C 1
ATOM 838 O O . PRO A 1 109 ? 10.562 9.795 -7.260 1.00 87.06 109 PRO A O 1
ATOM 841 N N . ASP A 1 110 ? 8.700 10.053 -8.480 1.00 89.50 110 ASP A N 1
ATOM 842 C CA . ASP A 1 110 ? 7.779 9.861 -7.357 1.00 89.50 110 ASP A CA 1
ATOM 843 C C . ASP A 1 110 ? 7.923 8.462 -6.736 1.00 89.50 110 ASP A C 1
ATOM 845 O O . ASP A 1 110 ? 7.868 8.296 -5.519 1.00 89.50 110 ASP A O 1
ATOM 849 N N . MET A 1 111 ? 8.165 7.434 -7.559 1.00 89.50 111 MET A N 1
ATOM 850 C CA . MET A 1 111 ? 8.362 6.074 -7.055 1.00 89.50 111 MET A CA 1
ATOM 851 C C . MET A 1 111 ? 9.735 5.871 -6.422 1.00 89.50 111 MET A C 1
ATOM 853 O O . MET A 1 111 ? 9.854 5.070 -5.497 1.00 89.50 111 MET A O 1
ATOM 857 N N . VAL A 1 112 ? 10.743 6.648 -6.822 1.00 87.25 112 VAL A N 1
ATOM 858 C CA . VAL A 1 112 ? 12.029 6.711 -6.110 1.00 87.25 112 VAL A CA 1
ATOM 859 C C . VAL A 1 112 ? 11.846 7.291 -4.701 1.00 87.25 112 VAL A C 1
ATOM 861 O O . VAL A 1 112 ? 12.463 6.804 -3.749 1.00 87.25 112 VAL A O 1
ATOM 864 N N . GLY A 1 113 ? 10.958 8.277 -4.533 1.00 88.88 113 GLY A N 1
ATOM 865 C CA . GLY A 1 113 ? 10.574 8.800 -3.217 1.00 88.88 113 GLY A CA 1
ATOM 866 C C . GLY A 1 113 ? 9.967 7.716 -2.322 1.00 88.88 113 GLY A C 1
ATOM 867 O O . GLY A 1 113 ? 10.421 7.501 -1.196 1.00 88.88 113 GLY A O 1
ATOM 868 N N . VAL A 1 114 ? 9.020 6.947 -2.864 1.00 89.38 114 VAL A N 1
ATOM 869 C CA . VAL A 1 114 ? 8.428 5.790 -2.172 1.00 89.38 114 VAL A CA 1
ATOM 870 C C . VAL A 1 114 ? 9.472 4.727 -1.845 1.00 89.38 114 VAL A C 1
ATOM 872 O O . VAL A 1 114 ? 9.493 4.232 -0.723 1.00 89.38 114 VAL A O 1
ATOM 875 N N . ALA A 1 115 ? 10.369 4.399 -2.778 1.00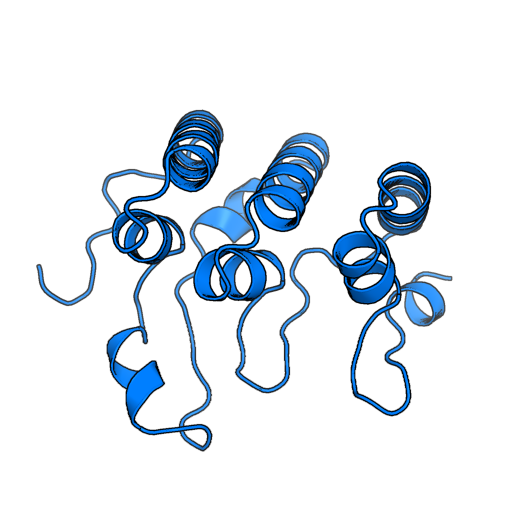 87.94 115 ALA A N 1
ATOM 876 C CA . ALA A 1 115 ? 11.463 3.459 -2.540 1.00 87.94 115 ALA A CA 1
ATOM 877 C C . ALA A 1 115 ? 12.339 3.902 -1.362 1.00 87.94 115 ALA A C 1
ATOM 879 O O . ALA A 1 115 ? 12.671 3.105 -0.490 1.00 87.94 115 ALA A O 1
ATOM 880 N N . THR A 1 116 ? 12.660 5.193 -1.303 1.00 87.06 116 THR A N 1
ATOM 881 C CA . THR A 1 116 ? 13.452 5.776 -0.217 1.00 87.06 116 THR A CA 1
ATOM 882 C C . THR A 1 116 ? 12.729 5.655 1.124 1.00 87.06 116 THR A C 1
ATOM 884 O O . THR A 1 116 ? 13.344 5.243 2.104 1.00 87.06 116 THR A O 1
ATOM 887 N N . LYS A 1 117 ? 11.421 5.935 1.167 1.00 86.69 117 LYS A N 1
ATOM 888 C CA . LYS A 1 117 ? 10.600 5.757 2.376 1.00 86.69 117 LYS A CA 1
ATOM 889 C C . LYS A 1 117 ? 10.536 4.299 2.820 1.00 86.69 117 LYS A C 1
ATOM 891 O O . LYS A 1 117 ? 10.750 4.016 3.986 1.00 86.69 117 LYS A O 1
ATOM 896 N N . LEU A 1 118 ? 10.324 3.369 1.892 1.00 85.25 118 LEU A N 1
ATOM 897 C CA . LEU A 1 118 ? 10.346 1.928 2.165 1.00 85.25 118 LEU A CA 1
ATOM 898 C C . LEU A 1 118 ? 11.681 1.483 2.793 1.00 85.25 118 LEU A C 1
ATOM 900 O O . LEU A 1 118 ? 11.693 0.694 3.733 1.00 85.25 118 LEU A O 1
ATOM 904 N N . LEU A 1 119 ? 12.807 2.018 2.312 1.00 82.25 119 LEU A N 1
ATOM 905 C CA . LEU A 1 119 ? 14.129 1.753 2.887 1.00 82.25 119 LEU A CA 1
ATOM 906 C C . LEU A 1 119 ? 14.310 2.379 4.279 1.00 82.25 119 LEU A C 1
ATOM 908 O O . LEU A 1 119 ? 14.931 1.765 5.145 1.00 82.25 119 LEU A O 1
ATOM 912 N N . GLN A 1 120 ? 13.781 3.585 4.497 1.00 81.50 120 GLN A N 1
ATOM 913 C CA . GLN A 1 120 ? 13.797 4.266 5.799 1.00 81.50 120 GLN A CA 1
ATOM 914 C C . GLN A 1 120 ? 12.911 3.566 6.834 1.00 81.50 120 GLN A C 1
ATOM 916 O O . GLN A 1 120 ? 13.301 3.491 7.996 1.00 81.50 120 GLN A O 1
ATOM 921 N N . ALA A 1 121 ? 11.796 2.975 6.396 1.00 75.19 121 ALA A N 1
ATOM 922 C CA . ALA A 1 121 ? 10.868 2.194 7.213 1.00 75.19 121 ALA A CA 1
ATOM 923 C C . ALA A 1 121 ? 11.476 0.893 7.773 1.00 75.19 121 ALA A C 1
ATOM 925 O O . ALA A 1 121 ? 10.799 0.137 8.471 1.00 75.19 121 ALA A O 1
ATOM 926 N N . GLY A 1 122 ? 12.747 0.609 7.461 1.00 67.44 122 GLY A N 1
ATOM 927 C CA . GLY A 1 122 ? 13.478 -0.542 7.978 1.00 67.44 122 GLY A CA 1
ATOM 928 C C . GLY A 1 122 ? 13.198 -1.840 7.227 1.00 67.44 122 GLY A C 1
ATOM 929 O O . GLY A 1 122 ? 13.467 -2.908 7.768 1.00 67.44 122 GLY A O 1
ATOM 930 N N . ILE A 1 123 ? 12.673 -1.783 5.996 1.00 67.00 123 ILE A N 1
ATOM 931 C CA . ILE A 1 123 ? 12.540 -2.989 5.172 1.00 67.00 123 ILE A CA 1
ATOM 932 C C . ILE A 1 123 ? 13.931 -3.561 4.921 1.00 67.00 123 ILE A C 1
ATOM 934 O O . ILE A 1 123 ? 14.805 -2.889 4.361 1.00 67.00 123 ILE A O 1
ATOM 938 N N . ASP A 1 124 ? 14.117 -4.823 5.307 1.00 59.47 124 ASP A N 1
ATOM 939 C CA . ASP A 1 124 ? 15.348 -5.554 5.056 1.00 59.47 124 ASP A CA 1
ATOM 940 C C . ASP A 1 124 ? 15.664 -5.556 3.558 1.00 59.47 124 ASP A C 1
ATOM 942 O O . ASP A 1 124 ? 15.030 -6.227 2.741 1.00 59.47 124 ASP A O 1
ATOM 946 N N . ARG A 1 125 ? 16.714 -4.812 3.203 1.00 56.81 125 ARG A N 1
ATOM 947 C CA . ARG A 1 125 ? 17.289 -4.728 1.850 1.00 56.81 125 ARG A CA 1
ATOM 948 C C . ARG A 1 125 ? 17.771 -6.077 1.312 1.00 56.81 125 ARG A C 1
ATOM 950 O O . ARG A 1 125 ? 18.070 -6.181 0.130 1.00 56.81 125 ARG A O 1
ATOM 957 N N . ASN A 1 126 ? 17.890 -7.070 2.191 1.00 50.84 126 ASN A N 1
ATOM 958 C CA . ASN A 1 126 ? 18.504 -8.361 1.915 1.00 50.84 126 ASN A CA 1
ATOM 959 C C . ASN A 1 126 ? 17.485 -9.484 1.666 1.00 50.84 126 ASN A C 1
ATOM 961 O O . ASN A 1 126 ? 17.865 -10.650 1.600 1.00 50.84 126 ASN A O 1
ATOM 965 N N . ILE A 1 127 ? 16.190 -9.165 1.550 1.00 56.12 127 ILE A N 1
ATOM 966 C CA . ILE A 1 127 ? 15.203 -10.158 1.121 1.00 56.12 127 ILE A CA 1
ATOM 967 C C . ILE A 1 127 ? 15.416 -10.387 -0.376 1.00 56.12 127 ILE A C 1
ATOM 969 O O . ILE A 1 127 ? 14.878 -9.655 -1.206 1.00 56.12 127 ILE A O 1
ATOM 973 N N . GLN A 1 128 ? 16.245 -11.378 -0.701 1.00 50.88 128 GLN A N 1
ATOM 974 C CA . GLN A 1 128 ? 16.468 -11.843 -2.065 1.00 50.88 128 GLN A CA 1
ATOM 975 C C . GLN A 1 128 ? 15.146 -12.301 -2.690 1.00 50.88 128 GLN A C 1
ATOM 977 O O . GLN A 1 128 ? 14.385 -13.092 -2.128 1.00 50.88 128 GLN A O 1
ATOM 982 N N . ASP A 1 129 ? 14.892 -11.791 -3.887 1.00 52.38 129 ASP A N 1
ATOM 983 C CA . ASP A 1 129 ? 13.978 -12.373 -4.861 1.00 52.38 129 ASP A CA 1
ATOM 984 C C . ASP A 1 129 ? 14.400 -13.834 -5.148 1.00 52.38 129 ASP A C 1
ATOM 986 O O . ASP A 1 129 ? 15.584 -14.167 -5.127 1.00 52.38 129 ASP A O 1
ATOM 990 N N . LYS A 1 130 ? 13.434 -14.728 -5.416 1.00 49.84 130 LYS A N 1
ATOM 991 C CA . LYS A 1 130 ? 13.677 -16.148 -5.756 1.00 49.84 130 LYS A CA 1
ATOM 992 C C . LYS A 1 130 ? 14.619 -16.355 -6.961 1.00 49.84 130 LYS A C 1
ATOM 994 O O . LYS A 1 130 ? 14.964 -17.495 -7.260 1.00 49.84 130 LYS A O 1
ATOM 999 N N . ARG A 1 131 ? 15.003 -15.292 -7.669 1.00 47.88 131 ARG A N 1
ATOM 1000 C CA . ARG A 1 131 ? 15.981 -15.276 -8.762 1.00 47.88 131 ARG A CA 1
ATOM 1001 C C . ARG A 1 131 ? 17.447 -15.226 -8.308 1.00 47.88 131 ARG A C 1
ATOM 1003 O O . ARG A 1 131 ? 18.295 -15.411 -9.176 1.00 47.88 131 ARG A O 1
ATOM 1010 N N . GLY A 1 132 ? 17.727 -15.107 -7.003 1.00 41.69 132 GLY A N 1
ATOM 1011 C CA . GLY A 1 132 ? 19.089 -15.150 -6.445 1.00 41.69 132 GLY A CA 1
ATOM 1012 C C . GLY A 1 132 ? 19.819 -13.818 -6.525 1.00 41.69 132 GLY A C 1
ATOM 1013 O O . GLY A 1 132 ? 19.772 -13.160 -7.584 1.00 41.69 132 GLY A O 1
#

Secondary structure (DSSP, 8-state):
-HHHHT-B-TTS-BHHHHHHHTT-HHHHHHHHHTT--TT-B-TTS-BHHHHHHHTT-HHHHHHHHHHHHHTT-GGGGGPPP---TTS-TTTGGGTT--HHHHHTT---HHHHHHHHHHHHTT--TT---TT-

Nearest PDB structures (foldseek):
  2jab-assembly2_B  TM=7.369E-01  e=5.274E-04  synthetic construct
  5y4f-assembly2_B  TM=7.405E-01  e=6.087E-03  Homo sapiens
  5d66-assembly2_B  TM=4.398E-01  e=5.568E-04  Acinetobacter baumannii AYE
  3uxg-assembly1_A  TM=6.352E-01  e=7.565E-03  Homo sapiens
  7ujj-assembly1_G  TM=4.485E-01  e=2.167E-03  synthetic construct

Mean predicted aligned error: 7.03 Å

pLDDT: mean 80.99, std 11.82, range [41.69, 93.81]

InterPro domains:
  IPR002110 Ankyrin repeat [PF00023] (95-130)
  IPR002110 Ankyrin repeat [PF13637] (18-63)
  IPR002110 Ankyrin repeat [PS50088] (11-43)
  IPR002110 Ankyrin repeat [PS50088] (95-130)
  IPR002110 Ankyrin repeat [SM00248] (11-40)
  IPR002110 Ankyrin repeat [SM00248] (44-73)
  IPR002110 Ankyrin repeat [SM00248] (95-127)
  IPR036770 Ankyrin repeat-containing domain superfamily [G3DSA:1.25.40.20] (1-132)
  IPR036770 Ankyrin repeat-containing domain superfamily [SSF48403] (5-132)
  IPR050889 Dendritic Spine Regulation and Scaffold [PTHR24166] (36-132)

Organism: NCBI:txid1563983

Solvent-accessible surface area (backbone atoms only — not comparable to full-atom values): 7622 Å² total; per-residue (Å²): 114,46,72,66,46,57,36,55,47,102,83,70,45,34,56,52,57,54,24,46,76,66,70,34,65,70,60,33,48,54,38,45,78,51,56,35,66,68,74,46,59,49,99,53,46,37,33,50,49,48,51,21,48,77,69,65,36,40,69,48,30,46,52,49,50,55,53,27,56,75,68,71,46,46,75,65,60,63,47,57,38,54,59,50,88,88,59,61,87,83,54,61,84,47,51,53,30,35,50,68,60,54,32,70,73,47,94,44,74,61,34,50,53,42,48,52,48,49,52,70,64,64,46,70,89,76,71,70,47,92,83,112

Radius of gyration: 14.42 Å; Cα contacts (8 Å, |Δi|>4): 167; chains: 1; bounding box: 40×32×31 Å

Sequence (132 aa):
LPKAVNAVDHKGRRALEVALKSRQPSLARTLVEHQADLNAKDSRGLTLLQSAILKGDSYAAEFIIEQLENNGASQHLSDQLNICEDNESSLRQYNGCTVLHLVAKHNTPDMVGVATKLLQAGIDRNIQDKRG

Foldseek 3Di:
DLCQQQDADPVRHGPLNVCQVVVNLVSNVVSVVVVHDQQDAGPQRDGQLLVCLLVVNLSSNVSSLVSCLVVVNLVSQQDQDCTDPPDDPVCVVRGRPGSLNSLVVDPDPSSVVSNVSNVVSVHPPPSDRPVD